Protein AF-A0A3C0FZV3-F1 (afdb_monomer)

pLDDT: mean 85.92, std 5.96, range [51.75, 92.31]

Radius of gyration: 18.62 Å; Cα contacts (8 Å, |Δi|>4): 40; chains: 1; bounding box: 33×38×50 Å

Mean predicted aligned error: 8.18 Å

Sequence (79 aa):
PRFTLNTYIKDKQDAIKLLKDLLTVFRGILLWHDGEVSFNLYQEKAPIFTFTKGNVVDGLFTYSYPSNRVRANQIRVTW

Foldseek 3Di:
DPFDDDDDDDDDDDPQVVVQVVCVRQCWDWDDDPNDIDIDGDDDDDDPDDDQLVPDVVSDDDDDDPDPVPDDPDDDDDD

Structure (mmCIF, N/CA/C/O backbone):
data_AF-A0A3C0FZV3-F1
#
_entry.id   AF-A0A3C0FZV3-F1
#
loop_
_atom_site.group_PDB
_atom_site.id
_atom_site.type_symbol
_atom_site.label_atom_id
_atom_site.label_alt_id
_atom_site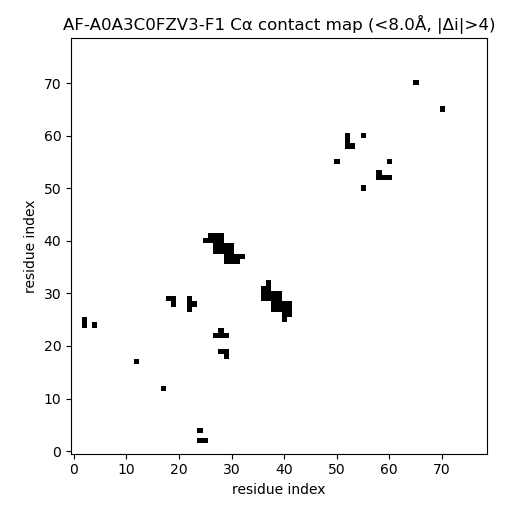.label_comp_id
_atom_site.label_asym_id
_atom_site.label_entity_id
_atom_site.label_seq_id
_atom_site.pdbx_PDB_ins_code
_atom_site.Cartn_x
_atom_site.Cartn_y
_atom_site.Cartn_z
_atom_site.occupancy
_atom_site.B_iso_or_equiv
_atom_site.auth_seq_id
_atom_site.auth_comp_id
_atom_site.auth_asym_id
_atom_site.auth_atom_id
_atom_site.pdbx_PDB_model_num
ATOM 1 N N . PRO A 1 1 ? 12.052 5.567 15.382 1.00 51.75 1 PRO A N 1
ATOM 2 C CA . PRO A 1 1 ? 10.918 4.728 14.907 1.00 51.75 1 PRO A CA 1
ATOM 3 C C . PRO A 1 1 ? 10.060 5.499 13.882 1.00 51.75 1 PRO A C 1
ATOM 5 O O . PRO A 1 1 ? 9.460 6.500 14.252 1.00 51.75 1 PRO A O 1
ATOM 8 N N . ARG A 1 2 ? 10.084 5.12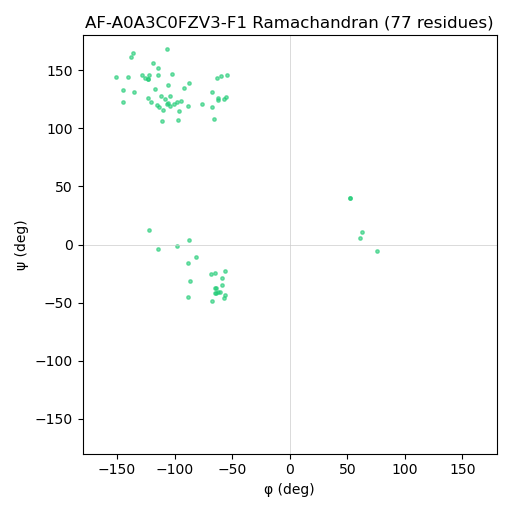8 12.588 1.00 68.06 2 ARG A N 1
ATOM 9 C CA . ARG A 1 2 ? 9.476 5.950 11.511 1.00 68.06 2 ARG A CA 1
ATOM 10 C C . ARG A 1 2 ? 7.992 5.663 11.232 1.00 68.06 2 ARG A C 1
ATOM 12 O O . ARG A 1 2 ? 7.347 6.518 10.644 1.00 68.06 2 ARG A O 1
ATOM 19 N N . PHE A 1 3 ? 7.444 4.541 11.702 1.00 75.88 3 PHE A N 1
ATOM 20 C CA . PHE A 1 3 ? 6.002 4.274 11.717 1.00 75.88 3 PHE A CA 1
ATOM 21 C C . PHE A 1 3 ? 5.649 3.464 12.968 1.00 75.88 3 PHE A C 1
ATOM 23 O O . PHE A 1 3 ? 6.198 2.382 13.169 1.00 75.88 3 PHE A O 1
ATOM 30 N N . THR A 1 4 ? 4.747 3.985 13.798 1.00 82.94 4 THR A N 1
ATOM 31 C CA . THR A 1 4 ? 4.197 3.291 14.970 1.00 82.94 4 THR A CA 1
ATOM 32 C C . THR A 1 4 ? 2.691 3.527 14.972 1.00 82.94 4 THR A C 1
ATOM 34 O O . THR A 1 4 ? 2.260 4.667 14.814 1.00 82.94 4 THR A O 1
ATOM 37 N N . LEU A 1 5 ? 1.898 2.469 15.138 1.00 85.56 5 LEU A N 1
ATOM 38 C CA . LEU A 1 5 ? 0.440 2.542 15.190 1.00 85.56 5 LEU A CA 1
ATOM 39 C C . LEU A 1 5 ? -0.043 2.003 16.534 1.00 85.56 5 LEU A C 1
ATOM 41 O O . LEU A 1 5 ? 0.227 0.853 16.867 1.00 85.56 5 LEU A O 1
ATOM 45 N N . ASN A 1 6 ? -0.772 2.829 17.280 1.00 88.75 6 ASN A N 1
ATOM 46 C CA . ASN A 1 6 ? -1.520 2.402 18.455 1.00 88.75 6 ASN A CA 1
ATOM 47 C C . ASN A 1 6 ? -3.009 2.497 18.109 1.00 88.75 6 ASN A C 1
ATOM 49 O O . ASN A 1 6 ? -3.531 3.597 17.949 1.00 88.75 6 ASN A O 1
ATOM 53 N N . THR A 1 7 ? -3.656 1.352 17.893 1.00 87.69 7 THR A N 1
ATOM 54 C CA . THR A 1 7 ? -5.047 1.277 17.433 1.00 87.69 7 THR A CA 1
ATOM 55 C C . THR A 1 7 ? -5.863 0.369 18.341 1.00 87.69 7 THR A C 1
ATOM 57 O O . THR A 1 7 ? -5.359 -0.633 18.849 1.00 87.69 7 THR A O 1
ATOM 60 N N . TYR A 1 8 ? -7.132 0.718 18.527 1.00 90.62 8 TYR A N 1
ATOM 61 C CA . TYR A 1 8 ? -8.092 -0.061 19.296 1.00 90.62 8 TYR A CA 1
ATOM 62 C C . TYR A 1 8 ? -9.177 -0.599 18.360 1.00 90.62 8 TYR A C 1
ATOM 64 O O . TYR A 1 8 ? -9.896 0.173 17.726 1.00 90.62 8 TYR A O 1
ATOM 72 N N . ILE A 1 9 ? -9.296 -1.925 18.270 1.00 90.75 9 ILE A N 1
ATOM 73 C CA . ILE A 1 9 ? -10.292 -2.598 17.427 1.00 90.75 9 ILE A CA 1
ATOM 74 C C . ILE A 1 9 ? -11.487 -2.955 18.310 1.00 90.75 9 ILE A C 1
ATOM 76 O O . ILE A 1 9 ? -11.395 -3.843 19.155 1.00 90.75 9 ILE A O 1
ATOM 80 N N . LYS A 1 10 ? -12.593 -2.228 18.131 1.00 90.81 10 LYS A N 1
ATOM 81 C CA . LYS A 1 10 ? -13.782 -2.339 18.987 1.00 90.81 10 LYS A CA 1
ATOM 82 C C . LYS A 1 10 ? -14.774 -3.405 18.514 1.00 90.81 10 LYS A C 1
ATOM 84 O O . LYS A 1 10 ? -15.259 -4.185 19.326 1.00 90.81 10 LYS A O 1
ATOM 89 N N . ASP A 1 11 ? -15.055 -3.438 17.213 1.00 92.31 11 ASP A N 1
ATOM 90 C CA . ASP A 1 11 ? -16.100 -4.274 16.614 1.00 92.31 11 ASP A CA 1
ATOM 91 C C . ASP A 1 11 ? -15.517 -5.268 15.602 1.00 92.31 11 ASP A C 1
ATOM 93 O O . ASP A 1 11 ? -14.446 -5.050 15.028 1.00 92.31 11 ASP A O 1
ATOM 97 N N . LYS A 1 12 ? -16.238 -6.370 15.356 1.00 90.81 12 LYS A N 1
ATOM 98 C CA . LYS A 1 12 ? -15.854 -7.356 14.337 1.00 90.81 12 LYS A CA 1
ATOM 99 C C . LYS A 1 12 ? -15.971 -6.738 12.942 1.00 90.81 12 LYS A C 1
ATOM 101 O O . LYS A 1 12 ? -17.005 -6.175 12.591 1.00 90.81 12 LYS A O 1
ATOM 106 N N . GLN A 1 13 ? -14.926 -6.896 12.139 1.00 90.62 13 GLN A N 1
ATOM 107 C CA . GLN A 1 13 ? -14.875 -6.489 10.735 1.00 90.62 13 GLN A CA 1
ATOM 108 C C . GLN A 1 13 ? -14.187 -7.570 9.901 1.00 90.62 13 GLN A C 1
ATOM 110 O O . GLN A 1 13 ? -13.457 -8.405 10.438 1.00 90.62 13 GLN A O 1
ATOM 115 N N . ASP A 1 14 ? -14.394 -7.530 8.585 1.00 91.62 14 ASP A N 1
ATOM 116 C CA . ASP A 1 14 ? -13.701 -8.416 7.651 1.00 91.62 14 ASP A CA 1
ATOM 117 C C . ASP A 1 14 ? -12.183 -8.273 7.787 1.00 91.62 14 ASP A C 1
ATOM 119 O O . ASP A 1 14 ? -11.628 -7.181 7.635 1.00 91.62 14 ASP A O 1
ATOM 123 N N . ALA A 1 15 ? -11.502 -9.397 8.021 1.00 89.00 15 ALA A N 1
ATOM 124 C CA . ALA A 1 15 ? -10.074 -9.419 8.327 1.00 89.00 15 ALA A CA 1
ATOM 125 C C . ALA A 1 15 ? -9.222 -8.730 7.246 1.00 89.00 15 ALA A C 1
ATOM 127 O O . ALA A 1 15 ? -8.345 -7.932 7.563 1.00 89.00 15 ALA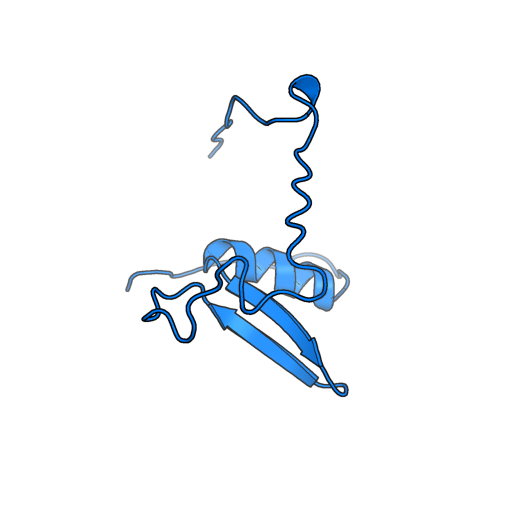 A O 1
ATOM 128 N N . ILE A 1 16 ? -9.509 -8.973 5.961 1.00 88.81 16 ILE A N 1
ATOM 129 C CA . ILE A 1 16 ? -8.761 -8.369 4.844 1.00 88.81 16 ILE A CA 1
ATOM 130 C C . ILE A 1 16 ? -8.949 -6.850 4.804 1.00 88.81 16 ILE A C 1
ATOM 132 O O . ILE A 1 16 ? -8.009 -6.121 4.489 1.00 88.81 16 ILE A O 1
ATOM 136 N N . LYS A 1 17 ? -10.156 -6.366 5.108 1.00 90.12 17 LYS A N 1
ATOM 137 C CA . LYS A 1 17 ? -10.449 -4.933 5.120 1.00 90.12 17 LYS A CA 1
ATOM 138 C C . LYS A 1 17 ? -9.699 -4.252 6.260 1.00 90.12 17 LYS A C 1
ATOM 140 O O . LYS A 1 17 ? -8.963 -3.306 6.011 1.00 90.12 17 LYS A O 1
ATOM 145 N N . LEU A 1 18 ? -9.793 -4.818 7.461 1.00 91.38 18 LEU A N 1
ATOM 146 C CA . LEU A 1 18 ? -9.075 -4.324 8.630 1.00 91.38 18 LEU A CA 1
ATOM 147 C C . LEU A 1 18 ? -7.559 -4.284 8.385 1.00 91.38 18 LEU A C 1
ATOM 149 O O . LEU A 1 18 ? -6.921 -3.270 8.643 1.00 91.38 18 LEU A O 1
ATOM 153 N N . LEU A 1 19 ? -6.976 -5.349 7.825 1.00 89.94 19 LEU A N 1
ATOM 154 C CA . LEU A 1 19 ? -5.548 -5.377 7.493 1.00 89.94 19 LEU A CA 1
ATOM 155 C C . LEU A 1 19 ? -5.165 -4.290 6.476 1.00 89.94 19 LEU A C 1
ATOM 157 O O . LEU A 1 19 ? -4.137 -3.638 6.647 1.00 89.94 19 LEU A O 1
ATOM 161 N N . LYS A 1 20 ? -5.988 -4.046 5.448 1.00 89.31 20 LYS A N 1
ATOM 162 C CA . LYS A 1 20 ? -5.765 -2.950 4.486 1.00 89.31 20 LYS A CA 1
ATOM 163 C C . LYS A 1 20 ? -5.810 -1.574 5.156 1.00 89.31 20 LYS A C 1
ATOM 165 O O . LYS A 1 20 ? -4.959 -0.729 4.868 1.00 89.31 20 LYS A O 1
ATOM 170 N N . ASP A 1 21 ? -6.744 -1.370 6.077 1.00 90.06 21 ASP A N 1
ATOM 171 C CA . ASP A 1 21 ? -6.871 -0.112 6.813 1.00 90.06 21 ASP A CA 1
ATOM 172 C C . ASP A 1 21 ? -5.629 0.139 7.690 1.00 90.06 21 ASP A C 1
ATOM 174 O O . ASP A 1 21 ? -5.065 1.236 7.673 1.00 90.06 21 ASP A O 1
ATOM 178 N N . LEU A 1 22 ? -5.109 -0.895 8.363 1.00 89.88 22 LEU A N 1
ATOM 179 C CA . LEU A 1 22 ? -3.869 -0.802 9.148 1.00 89.88 22 LEU A CA 1
ATOM 180 C C . LEU A 1 22 ? -2.637 -0.510 8.277 1.00 89.88 22 LEU A C 1
ATOM 182 O O . LEU A 1 22 ? -1.800 0.321 8.637 1.00 89.88 22 LEU A O 1
ATOM 186 N N . LEU A 1 23 ? -2.522 -1.157 7.114 1.00 89.31 23 LEU A N 1
ATOM 187 C CA . LEU A 1 23 ? -1.387 -0.983 6.194 1.00 89.31 23 LEU A CA 1
ATOM 188 C C . LEU A 1 23 ? -1.287 0.418 5.599 1.00 89.31 23 LEU A C 1
ATOM 190 O O . LEU A 1 23 ? -0.188 0.851 5.240 1.00 89.31 23 LEU A O 1
ATOM 194 N N . THR A 1 24 ? -2.405 1.140 5.531 1.00 85.62 24 THR A N 1
ATOM 195 C CA . THR A 1 24 ? -2.440 2.516 5.025 1.00 85.62 24 THR A CA 1
ATOM 196 C C . THR A 1 24 ? -1.517 3.430 5.845 1.00 85.62 24 THR A C 1
ATOM 198 O O . THR A 1 24 ? -0.834 4.285 5.279 1.00 85.62 24 THR A O 1
ATOM 201 N N . VAL A 1 25 ? -1.393 3.194 7.159 1.00 88.50 25 VAL A N 1
ATOM 202 C CA . VAL A 1 25 ? -0.484 3.942 8.051 1.00 88.50 25 VAL A CA 1
ATOM 203 C C . VAL A 1 25 ? 0.983 3.725 7.677 1.00 88.50 25 VAL A C 1
ATOM 205 O O . VAL A 1 25 ? 1.789 4.655 7.714 1.00 88.50 25 VAL A O 1
ATOM 208 N N . PHE A 1 26 ? 1.326 2.506 7.268 1.00 85.94 26 PHE A N 1
ATOM 209 C CA . PHE A 1 26 ? 2.688 2.115 6.909 1.00 85.94 26 PHE A CA 1
ATOM 210 C C . PHE A 1 26 ? 3.026 2.386 5.438 1.00 85.94 26 PHE A C 1
ATOM 212 O O . PHE A 1 26 ? 4.121 2.038 4.997 1.00 85.94 26 PHE A O 1
ATOM 219 N N . ARG A 1 27 ? 2.108 3.001 4.673 1.00 85.81 27 ARG A N 1
ATOM 220 C CA . ARG A 1 27 ? 2.227 3.184 3.213 1.00 85.81 27 ARG A CA 1
ATOM 221 C C . ARG A 1 27 ? 2.513 1.856 2.506 1.00 85.81 27 ARG A C 1
ATOM 223 O O . ARG A 1 27 ? 3.352 1.781 1.612 1.00 85.81 27 ARG A O 1
ATOM 230 N N . GLY A 1 28 ? 1.859 0.795 2.965 1.00 87.19 28 GLY A N 1
ATOM 231 C CA . GLY A 1 28 ? 1.991 -0.544 2.413 1.00 87.19 28 GLY A CA 1
ATOM 232 C C . GLY A 1 28 ? 0.772 -0.973 1.613 1.00 87.19 28 GLY A C 1
ATOM 233 O O . GLY A 1 28 ? -0.290 -0.355 1.674 1.00 87.19 28 GLY A O 1
ATOM 234 N N . ILE A 1 29 ? 0.928 -2.075 0.890 1.00 88.12 29 ILE A N 1
ATOM 235 C CA . ILE A 1 29 ? -0.152 -2.778 0.208 1.00 88.12 29 ILE A CA 1
ATOM 236 C C . ILE A 1 29 ? -0.228 -4.225 0.698 1.00 88.12 29 ILE A C 1
ATOM 238 O O . ILE A 1 29 ? 0.785 -4.852 1.021 1.00 88.12 29 ILE A O 1
ATOM 242 N N . LEU A 1 30 ? -1.455 -4.738 0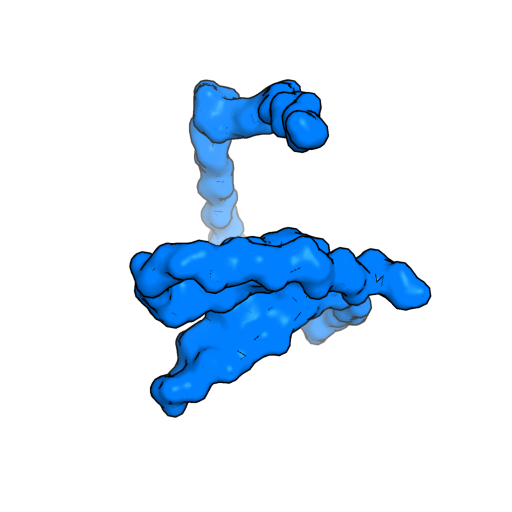.750 1.00 90.44 30 LEU A N 1
ATOM 243 C CA . LEU A 1 30 ? -1.750 -6.146 0.977 1.00 90.44 30 LEU A CA 1
ATOM 244 C C . LEU A 1 30 ? -1.759 -6.860 -0.372 1.00 90.44 30 LEU A C 1
ATOM 246 O O . LEU A 1 30 ? -2.576 -6.532 -1.235 1.00 90.44 30 LEU A O 1
ATOM 250 N N . LEU A 1 31 ? -0.873 -7.834 -0.533 1.00 88.12 31 LEU A N 1
ATOM 251 C CA . LEU A 1 31 ? -0.807 -8.698 -1.701 1.00 88.12 31 LEU A CA 1
ATOM 252 C C . LEU A 1 31 ? -1.394 -10.058 -1.332 1.00 88.12 31 LEU A C 1
ATOM 254 O O . LEU A 1 31 ? -1.010 -10.658 -0.330 1.00 88.12 31 LEU A O 1
ATOM 258 N N . TRP A 1 32 ? -2.339 -10.526 -2.138 1.00 86.38 32 TRP A N 1
ATOM 259 C CA . TRP A 1 32 ? -2.904 -11.862 -2.009 1.00 86.38 32 TRP A CA 1
ATOM 260 C C . TRP A 1 32 ? -2.423 -12.695 -3.189 1.00 86.38 32 TRP A C 1
ATOM 262 O O . TRP A 1 32 ? -2.736 -12.365 -4.336 1.00 86.38 32 TRP A O 1
ATOM 272 N N . HIS A 1 33 ? -1.651 -13.739 -2.907 1.00 89.69 33 HIS A N 1
ATOM 273 C CA . HIS A 1 33 ? -1.106 -14.639 -3.915 1.00 89.69 33 HIS A CA 1
ATOM 274 C C . HIS A 1 33 ? -1.051 -16.058 -3.351 1.00 89.69 33 HIS A C 1
ATOM 276 O O . HIS A 1 33 ? -0.601 -16.256 -2.231 1.00 89.69 33 HIS A O 1
ATOM 282 N N . ASP A 1 34 ? -1.518 -17.027 -4.139 1.00 87.44 34 ASP A N 1
ATOM 283 C CA . ASP A 1 34 ? -1.442 -18.464 -3.831 1.00 87.44 34 ASP A CA 1
ATOM 284 C C . ASP A 1 34 ? -1.992 -18.865 -2.446 1.00 87.44 34 ASP A C 1
ATOM 286 O O . ASP A 1 34 ? -1.417 -19.661 -1.714 1.00 87.44 34 ASP A O 1
ATOM 290 N N . GLY A 1 35 ? -3.111 -18.257 -2.039 1.00 88.56 35 GLY A N 1
ATOM 291 C CA . GLY A 1 35 ? -3.726 -18.518 -0.732 1.00 88.56 35 GLY A CA 1
ATOM 292 C C . GLY A 1 35 ? -3.008 -17.869 0.457 1.00 88.56 35 GLY A C 1
ATOM 293 O O . GLY A 1 35 ? -3.552 -17.884 1.562 1.00 88.56 35 GLY A O 1
ATOM 294 N N . GLU A 1 36 ? -1.857 -17.232 0.241 1.00 86.81 36 GLU A N 1
ATOM 295 C CA . GLU A 1 36 ? -1.112 -16.501 1.259 1.00 86.81 36 GLU A CA 1
ATOM 296 C C . GLU A 1 36 ? -1.317 -14.984 1.131 1.00 86.81 36 GLU A C 1
ATOM 298 O O . GLU A 1 36 ? -1.489 -14.409 0.048 1.00 86.81 36 GLU A O 1
ATOM 303 N N . VAL A 1 37 ? -1.311 -14.315 2.284 1.00 86.75 37 VAL A N 1
ATOM 304 C CA . VAL A 1 37 ? -1.346 -12.858 2.378 1.00 86.75 37 VAL A CA 1
ATOM 305 C C . VAL A 1 37 ? 0.045 -12.366 2.738 1.00 86.75 37 VAL A C 1
ATOM 307 O O . VAL A 1 37 ? 0.549 -12.655 3.820 1.00 86.75 37 VAL A O 1
ATOM 310 N N . SER A 1 38 ? 0.632 -11.562 1.857 1.00 87.88 38 SER A N 1
ATOM 311 C CA . SER A 1 38 ? 1.906 -10.891 2.103 1.00 87.88 38 SER A CA 1
ATOM 312 C C . SER A 1 38 ? 1.724 -9.375 2.160 1.00 87.88 38 SER A C 1
ATOM 314 O O . SER A 1 38 ? 0.813 -8.798 1.559 1.00 87.88 38 SER A O 1
ATOM 316 N N . PHE A 1 39 ? 2.602 -8.710 2.906 1.00 85.44 39 PHE A N 1
ATOM 317 C CA . PHE A 1 39 ? 2.598 -7.258 3.046 1.00 85.44 39 PHE A CA 1
ATOM 318 C C . PHE A 1 39 ? 3.826 -6.678 2.363 1.00 85.44 39 PHE A C 1
ATOM 320 O O . PHE A 1 39 ? 4.955 -7.086 2.643 1.00 85.44 39 PHE A O 1
ATOM 327 N N . ASN A 1 40 ? 3.617 -5.704 1.481 1.00 85.94 40 ASN A N 1
ATOM 328 C CA . ASN A 1 40 ? 4.708 -4.972 0.856 1.00 85.94 40 ASN A CA 1
ATOM 329 C C . ASN A 1 40 ? 4.648 -3.509 1.280 1.00 85.94 40 ASN A C 1
ATOM 331 O O . ASN A 1 40 ? 3.654 -2.829 1.037 1.00 85.94 40 ASN A O 1
ATOM 335 N N . LEU A 1 41 ? 5.706 -3.030 1.928 1.00 83.88 41 LEU A N 1
ATOM 336 C CA . LEU A 1 41 ? 5.835 -1.625 2.292 1.00 83.88 41 LEU A CA 1
ATOM 337 C C . LEU A 1 41 ? 6.466 -0.855 1.139 1.00 83.88 41 LEU A C 1
ATOM 339 O O . LEU A 1 41 ? 7.423 -1.333 0.522 1.00 83.88 41 LEU A O 1
ATOM 343 N N . TYR A 1 42 ? 5.955 0.348 0.875 1.00 75.31 42 TYR A N 1
ATOM 344 C CA . TYR A 1 42 ? 6.548 1.218 -0.127 1.00 75.31 42 TYR A CA 1
ATOM 345 C C . TYR A 1 42 ? 7.945 1.645 0.331 1.00 75.31 42 TYR A C 1
ATOM 347 O O . TYR A 1 42 ? 8.114 2.432 1.264 1.00 75.31 42 TYR A O 1
ATOM 355 N N . GLN A 1 43 ? 8.947 1.091 -0.336 1.00 79.25 43 GLN A N 1
ATOM 356 C CA . GLN A 1 43 ? 10.354 1.407 -0.160 1.00 79.25 43 GLN A CA 1
ATOM 357 C C . GLN A 1 43 ? 10.911 1.835 -1.510 1.00 79.25 43 GLN A C 1
ATOM 359 O O . GLN A 1 43 ? 10.534 1.290 -2.550 1.00 79.25 43 GLN A O 1
ATOM 364 N N . GLU A 1 44 ? 11.803 2.815 -1.492 1.00 80.31 44 GLU A N 1
ATOM 365 C CA . GLU A 1 44 ? 12.493 3.249 -2.696 1.00 80.31 44 GLU A CA 1
ATOM 366 C C . GLU A 1 44 ? 13.418 2.118 -3.161 1.00 80.31 44 GLU A C 1
ATOM 368 O O . GLU A 1 44 ? 14.292 1.667 -2.420 1.00 80.31 44 GLU A O 1
ATOM 373 N N . LYS A 1 45 ? 13.169 1.597 -4.365 1.00 82.00 45 LYS A N 1
ATOM 374 C CA . LYS A 1 45 ? 13.969 0.536 -4.984 1.00 82.00 45 LYS A CA 1
ATOM 375 C C . LYS A 1 45 ? 14.646 1.090 -6.223 1.00 82.00 45 LYS A C 1
ATOM 377 O O . LYS A 1 45 ? 14.064 1.902 -6.940 1.00 82.00 45 LYS A O 1
ATOM 382 N N . ALA A 1 46 ? 15.852 0.606 -6.496 1.00 87.94 46 ALA A N 1
ATOM 383 C CA . ALA A 1 46 ? 16.511 0.880 -7.762 1.00 87.94 46 ALA A CA 1
ATOM 384 C C . ALA A 1 46 ? 15.656 0.351 -8.935 1.00 87.94 46 ALA A C 1
ATOM 386 O O . ALA A 1 46 ? 14.994 -0.686 -8.792 1.00 87.94 46 ALA A O 1
ATOM 387 N N . PRO A 1 47 ? 15.651 1.041 -10.087 1.00 84.19 47 PRO A N 1
ATOM 388 C CA . PRO A 1 47 ? 14.934 0.578 -11.268 1.00 84.19 47 PRO A CA 1
ATOM 389 C C . PRO A 1 47 ? 15.504 -0.767 -11.734 1.00 84.19 47 PRO A C 1
ATOM 391 O O . PRO A 1 47 ? 16.704 -0.897 -11.951 1.00 84.19 47 PRO A O 1
ATOM 394 N N . ILE A 1 48 ? 14.636 -1.771 -11.881 1.00 87.12 48 ILE A N 1
ATOM 395 C CA . ILE A 1 48 ? 15.030 -3.133 -12.286 1.00 87.12 48 ILE A CA 1
ATOM 396 C C . ILE A 1 48 ? 15.086 -3.252 -13.816 1.00 87.12 48 ILE A C 1
ATOM 398 O O . ILE A 1 48 ? 15.889 -4.009 -14.352 1.00 87.12 48 ILE A O 1
ATOM 402 N N . PHE A 1 49 ? 14.237 -2.504 -14.529 1.00 87.69 49 PHE A N 1
ATOM 403 C CA . PHE A 1 49 ? 14.125 -2.587 -15.982 1.00 87.69 49 PHE A CA 1
ATOM 404 C C . PHE A 1 49 ? 13.676 -1.257 -16.597 1.00 87.69 49 PHE A C 1
ATOM 406 O O . PHE A 1 49 ? 12.837 -0.556 -16.029 1.00 87.69 49 PHE A O 1
ATOM 413 N N . THR A 1 50 ? 14.206 -0.937 -17.779 1.00 89.31 50 THR A N 1
ATOM 414 C CA . THR A 1 50 ? 13.862 0.274 -18.538 1.00 89.31 50 THR A CA 1
ATOM 415 C C . THR A 1 50 ? 12.996 -0.093 -19.735 1.00 89.31 50 THR A C 1
ATOM 417 O O . THR A 1 50 ? 13.429 -0.834 -20.616 1.00 89.31 50 THR A O 1
ATOM 420 N N . PHE A 1 51 ? 11.785 0.457 -19.807 1.00 88.12 51 PHE A N 1
ATOM 421 C CA . PHE A 1 51 ? 10.882 0.256 -20.941 1.00 88.12 51 PHE A CA 1
ATOM 422 C C . PHE A 1 51 ? 11.071 1.349 -22.005 1.00 88.12 51 PHE A C 1
ATOM 424 O O . PHE A 1 51 ? 11.163 2.534 -21.689 1.00 88.12 51 PHE A O 1
ATOM 431 N N . THR A 1 52 ? 11.137 0.950 -23.274 1.00 88.38 52 THR A N 1
ATOM 432 C CA . THR A 1 52 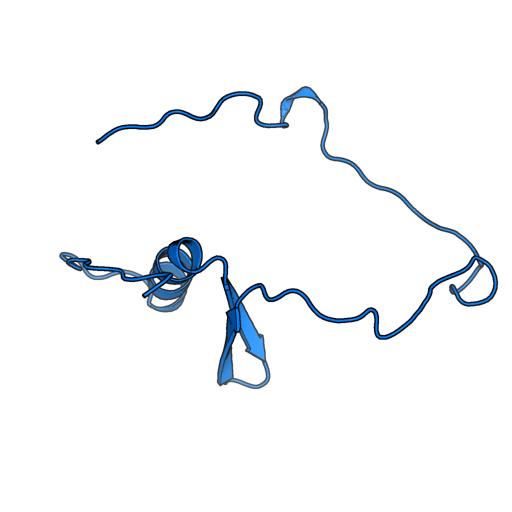? 11.263 1.811 -24.461 1.00 88.38 52 THR A CA 1
ATOM 433 C C . THR A 1 52 ? 10.302 1.321 -25.546 1.00 88.38 52 THR A C 1
ATOM 435 O O . THR A 1 52 ? 9.828 0.191 -25.493 1.00 88.38 52 THR A O 1
ATOM 438 N N . LYS A 1 53 ? 10.031 2.127 -26.582 1.00 84.25 53 LYS A N 1
ATOM 439 C CA . LYS A 1 53 ? 9.163 1.697 -27.701 1.00 84.25 53 LYS A CA 1
ATOM 440 C C . LYS A 1 53 ? 9.639 0.406 -28.388 1.00 84.25 53 LYS A C 1
ATOM 442 O O . LYS A 1 53 ? 8.828 -0.272 -28.998 1.00 84.25 53 LYS A O 1
ATOM 447 N N . GLY A 1 54 ? 10.928 0.070 -28.281 1.00 86.88 54 GLY A N 1
ATOM 448 C CA . GLY A 1 54 ? 11.495 -1.154 -28.849 1.00 86.88 54 GLY A CA 1
ATOM 449 C C . GLY A 1 54 ? 11.290 -2.420 -28.009 1.00 86.88 54 GLY A C 1
ATOM 450 O O . GLY A 1 54 ? 11.573 -3.500 -28.510 1.00 86.88 54 GLY A O 1
ATOM 451 N N . ASN A 1 55 ? 10.827 -2.319 -26.755 1.00 87.12 55 ASN A N 1
ATOM 452 C CA . ASN A 1 55 ? 10.636 -3.475 -25.861 1.00 87.12 55 ASN A CA 1
ATOM 453 C C . ASN A 1 55 ? 9.202 -3.637 -25.331 1.00 87.12 55 ASN A C 1
ATOM 455 O O . ASN A 1 55 ? 8.967 -4.423 -24.415 1.00 87.12 55 ASN A O 1
ATOM 459 N N . VAL A 1 56 ? 8.253 -2.908 -25.918 1.00 86.94 56 VAL A N 1
ATOM 460 C CA . VAL A 1 56 ? 6.821 -3.035 -25.636 1.00 86.94 56 VAL A CA 1
ATOM 461 C C . VAL A 1 56 ? 6.157 -3.746 -26.805 1.00 86.94 56 VAL A C 1
ATOM 463 O O . VAL A 1 56 ? 6.454 -3.450 -27.962 1.00 86.94 56 VAL A O 1
ATOM 466 N N . VAL A 1 57 ? 5.261 -4.684 -26.498 1.00 84.94 57 VAL A N 1
ATOM 467 C CA . VAL A 1 57 ? 4.454 -5.392 -27.500 1.00 84.94 57 VAL A CA 1
ATOM 468 C C . VAL A 1 57 ? 3.698 -4.358 -28.339 1.00 84.94 57 VAL A C 1
ATOM 470 O O . VAL A 1 57 ? 3.077 -3.447 -27.795 1.00 84.94 57 VAL A O 1
ATOM 473 N N . ASP A 1 58 ? 3.840 -4.449 -29.660 1.00 83.44 58 ASP A N 1
ATOM 474 C CA . ASP A 1 58 ? 3.303 -3.510 -30.656 1.00 83.44 58 ASP A CA 1
ATOM 475 C C . ASP A 1 58 ? 3.806 -2.054 -30.557 1.00 83.44 58 ASP A C 1
ATOM 477 O O . ASP A 1 58 ? 3.356 -1.192 -31.307 1.00 83.44 58 ASP A O 1
ATOM 481 N N . GLY A 1 59 ? 4.764 -1.747 -29.672 1.00 79.00 59 GLY A N 1
ATOM 482 C CA . GLY A 1 59 ? 5.374 -0.416 -29.539 1.00 79.00 59 GLY A CA 1
ATOM 483 C C . GLY A 1 59 ? 4.410 0.706 -29.120 1.00 79.00 59 GLY A C 1
ATOM 484 O O . GLY A 1 59 ? 4.772 1.888 -29.179 1.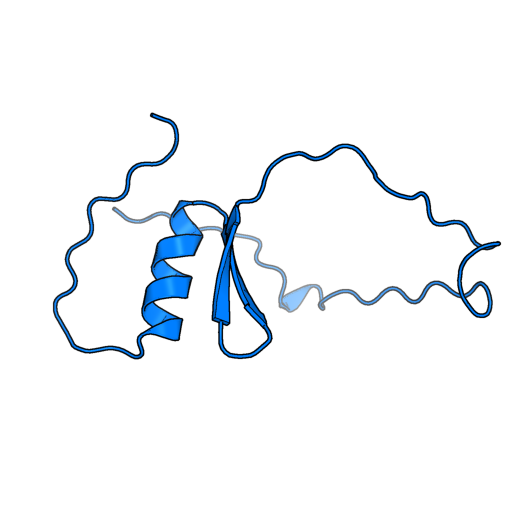00 79.00 59 GLY A O 1
ATOM 485 N N . LEU A 1 60 ? 3.189 0.357 -28.702 1.00 86.19 60 LEU A N 1
ATOM 486 C CA . LEU A 1 60 ? 2.116 1.292 -28.374 1.00 86.19 60 LEU A CA 1
ATOM 487 C C . LEU A 1 60 ? 1.995 1.476 -26.857 1.00 86.19 60 LEU A C 1
ATOM 489 O O . LEU A 1 60 ? 1.710 0.540 -26.116 1.00 86.19 60 LEU A O 1
ATOM 493 N N . PHE A 1 61 ? 2.158 2.718 -26.394 1.00 85.88 61 PHE A N 1
ATOM 494 C CA . PHE A 1 61 ? 1.867 3.100 -25.013 1.00 85.88 61 PHE A CA 1
ATOM 495 C C . PHE A 1 61 ? 0.462 3.694 -24.926 1.00 85.88 61 PHE A C 1
ATOM 497 O O . PHE A 1 61 ? 0.194 4.763 -25.476 1.00 85.88 61 PHE A O 1
ATOM 504 N N . THR A 1 62 ? -0.433 3.021 -24.210 1.00 88.38 62 THR A N 1
ATOM 505 C CA . THR A 1 62 ? -1.763 3.547 -23.893 1.00 88.38 62 THR A CA 1
ATOM 506 C C . THR A 1 62 ? -1.743 4.223 -22.529 1.00 88.38 62 THR A C 1
ATOM 508 O O . THR A 1 62 ? -1.424 3.586 -21.525 1.00 88.38 62 THR A O 1
ATOM 511 N N . TYR A 1 63 ? -2.124 5.498 -22.475 1.00 86.88 63 TYR A N 1
ATOM 512 C CA . TYR A 1 63 ? -2.234 6.250 -21.227 1.00 86.88 63 TYR A CA 1
ATOM 513 C C . TYR A 1 63 ? -3.702 6.482 -20.894 1.00 86.88 63 TYR A C 1
ATOM 515 O O . TYR A 1 63 ? -4.449 7.037 -21.697 1.00 86.88 63 TYR A O 1
ATOM 523 N N . SER A 1 64 ? -4.107 6.076 -19.695 1.00 89.50 64 SER A N 1
ATOM 524 C CA . SER A 1 64 ? -5.429 6.370 -19.155 1.00 89.50 64 SER A CA 1
ATOM 525 C C . SER A 1 64 ? -5.273 7.224 -17.911 1.00 89.50 64 SER A C 1
ATOM 527 O O . SER A 1 64 ? -4.443 6.942 -17.046 1.00 89.50 64 SER A O 1
ATOM 529 N N . TYR A 1 65 ? -6.072 8.281 -17.830 1.00 85.75 65 TYR A N 1
ATOM 530 C CA . TYR A 1 65 ? -6.081 9.184 -16.695 1.00 85.75 65 TYR A CA 1
ATOM 531 C C . TYR A 1 65 ? -7.497 9.298 -16.139 1.00 85.75 65 TYR A C 1
ATOM 533 O O . TYR A 1 65 ? -8.455 9.370 -16.912 1.00 85.75 65 TYR A O 1
ATOM 541 N N . PRO A 1 66 ? -7.656 9.398 -14.810 1.00 86.44 66 PRO A N 1
ATOM 542 C CA . PRO A 1 66 ? -8.947 9.730 -14.234 1.00 86.44 66 PRO A CA 1
ATOM 543 C C . PRO A 1 66 ? -9.376 11.135 -14.682 1.00 86.44 66 PRO A C 1
ATOM 545 O O . PRO A 1 66 ? -8.545 12.052 -14.795 1.00 86.44 66 PRO A O 1
ATOM 548 N N . SER A 1 67 ? -10.683 11.296 -14.914 1.00 87.75 67 SER A N 1
ATOM 549 C CA . SER A 1 67 ? -11.303 12.575 -15.285 1.00 87.75 67 SER A CA 1
ATOM 550 C C . SER A 1 67 ? -10.960 13.666 -14.270 1.00 87.75 67 SER A C 1
ATOM 552 O O . SER A 1 67 ? -10.860 13.410 -13.071 1.00 87.75 67 SER A O 1
ATOM 554 N N . ASN A 1 68 ? -10.804 14.907 -14.733 1.00 84.38 68 ASN A N 1
ATOM 555 C CA . ASN A 1 68 ? -10.387 16.016 -13.873 1.00 84.38 68 ASN A CA 1
ATOM 556 C C .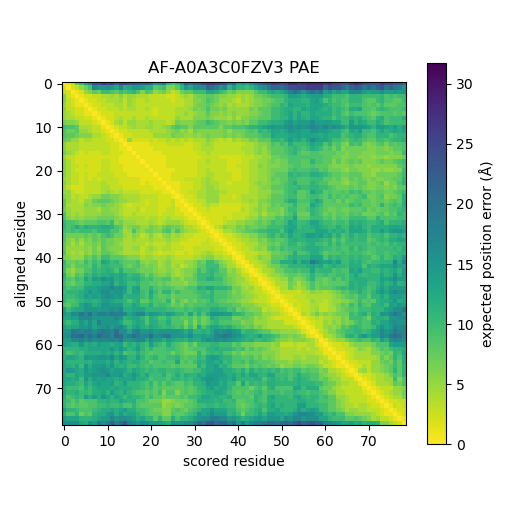 ASN A 1 68 ? -11.353 16.251 -12.694 1.00 84.38 68 ASN A C 1
ATOM 558 O O . ASN A 1 68 ? -10.932 16.666 -11.622 1.00 84.38 68 ASN A O 1
ATOM 562 N N . ARG A 1 69 ? -12.641 15.920 -12.867 1.00 85.50 69 ARG A N 1
ATOM 563 C CA . ARG A 1 69 ? -13.678 16.082 -11.832 1.00 85.50 69 ARG A CA 1
ATOM 564 C C . ARG A 1 69 ? -13.521 15.144 -10.628 1.00 85.50 69 ARG A C 1
ATOM 566 O O . ARG A 1 69 ? -14.014 15.479 -9.562 1.00 85.50 69 ARG A O 1
ATOM 573 N N . VAL A 1 70 ? -12.873 13.987 -10.791 1.00 89.38 70 VAL A N 1
ATOM 574 C CA . VAL A 1 70 ? -12.696 12.977 -9.722 1.00 89.38 70 VAL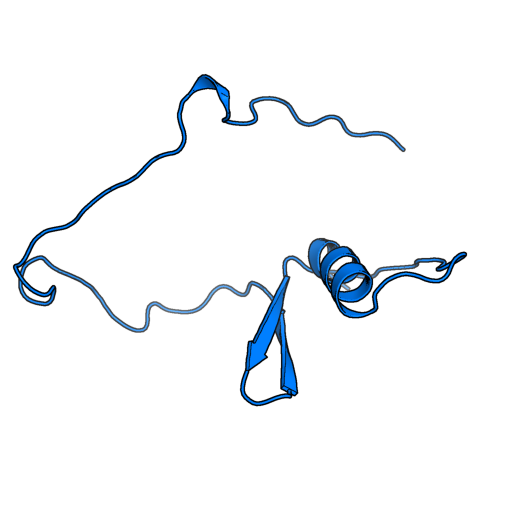 A CA 1
ATOM 575 C C . VAL A 1 70 ? -11.332 13.063 -9.036 1.00 89.38 70 VAL A C 1
ATOM 577 O O . VAL A 1 70 ? -11.059 12.306 -8.108 1.00 89.38 70 VAL A O 1
ATOM 580 N N . ARG A 1 71 ? -10.461 13.985 -9.458 1.00 87.75 71 ARG A N 1
ATOM 581 C CA . ARG A 1 71 ? -9.163 14.187 -8.808 1.00 87.75 71 ARG A CA 1
ATOM 582 C C . ARG A 1 71 ? -9.365 14.951 -7.501 1.00 87.75 71 ARG A C 1
ATOM 584 O O . ARG A 1 71 ? -9.865 16.071 -7.513 1.00 87.75 71 ARG A O 1
ATOM 591 N N . ALA A 1 72 ? -8.960 14.353 -6.382 1.00 87.25 72 ALA A N 1
ATOM 592 C CA . ALA A 1 72 ? -8.971 15.029 -5.090 1.00 87.25 72 ALA A CA 1
ATOM 593 C C . ALA A 1 72 ? -8.029 16.246 -5.132 1.00 87.25 72 ALA A C 1
ATOM 595 O O . ALA A 1 72 ? -6.853 16.111 -5.465 1.00 87.25 72 ALA A O 1
ATOM 596 N N . ASN A 1 73 ? -8.550 17.429 -4.808 1.00 90.12 73 ASN A N 1
ATOM 597 C CA . ASN A 1 73 ? -7.802 18.693 -4.786 1.00 90.12 73 ASN A CA 1
ATOM 598 C C . ASN A 1 73 ? -7.669 19.289 -3.373 1.00 90.12 73 ASN A C 1
ATOM 600 O O . ASN A 1 73 ? -7.015 20.312 -3.196 1.00 90.12 73 ASN A O 1
ATOM 604 N N . GLN A 1 74 ? -8.294 18.666 -2.373 1.00 90.56 74 GLN A N 1
ATOM 605 C CA . GLN A 1 74 ? -8.298 19.103 -0.983 1.00 90.56 74 GLN A CA 1
ATOM 606 C C . GLN A 1 74 ? -8.177 17.890 -0.063 1.00 90.56 74 GL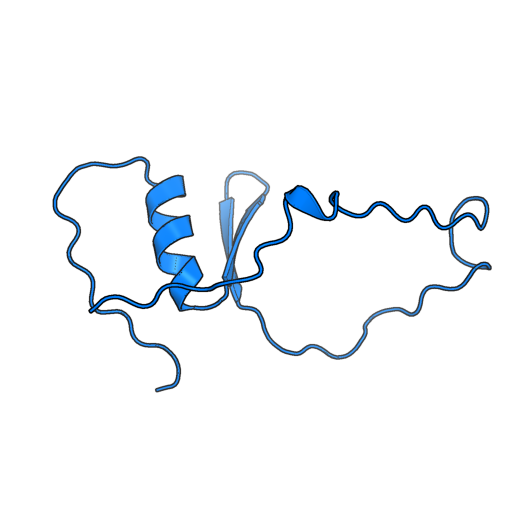N A C 1
ATOM 608 O O . GLN A 1 74 ? -8.726 16.825 -0.346 1.00 90.56 74 GLN A O 1
ATOM 613 N N . ILE A 1 75 ? -7.470 18.065 1.051 1.00 86.25 75 ILE A N 1
ATOM 614 C CA . ILE A 1 75 ? -7.330 17.062 2.107 1.00 86.25 75 ILE A CA 1
ATOM 615 C C . ILE A 1 75 ? -7.822 17.708 3.397 1.00 86.25 75 ILE A C 1
ATOM 617 O O . ILE A 1 75 ? -7.363 18.789 3.767 1.00 86.25 75 ILE A O 1
ATOM 621 N N . ARG A 1 76 ? -8.767 17.058 4.078 1.00 86.56 76 ARG A N 1
ATOM 622 C CA . ARG A 1 76 ? -9.258 17.497 5.385 1.00 86.56 76 ARG A CA 1
ATOM 623 C C . ARG A 1 76 ? -8.551 16.695 6.471 1.00 86.56 76 ARG A C 1
ATOM 625 O O . ARG A 1 76 ? -8.636 15.473 6.475 1.00 86.56 76 ARG A O 1
ATOM 632 N N . VAL A 1 77 ? -7.886 17.394 7.386 1.00 79.81 77 VAL A N 1
ATOM 633 C CA . VAL A 1 77 ? -7.251 16.800 8.567 1.00 79.81 77 VAL A CA 1
ATOM 634 C C . VAL A 1 77 ? -8.109 17.140 9.781 1.00 79.81 77 VAL A C 1
ATOM 636 O O . VAL A 1 77 ? -8.360 18.312 10.049 1.00 79.81 77 VAL A O 1
ATOM 639 N N . THR A 1 78 ? -8.583 16.117 10.483 1.00 78.50 78 THR A N 1
ATOM 640 C CA . THR A 1 78 ? -9.323 16.229 11.747 1.00 78.50 78 THR A CA 1
ATOM 641 C C . THR A 1 78 ? -8.587 15.427 12.811 1.00 78.50 78 THR A C 1
ATOM 643 O O . THR A 1 78 ? -8.040 14.370 12.491 1.00 78.50 78 THR A O 1
ATOM 646 N N . TRP A 1 79 ? -8.561 15.940 14.038 1.00 67.88 79 TRP A N 1
ATOM 647 C CA . TRP A 1 79 ? -7.986 15.285 15.214 1.00 67.88 79 TRP A CA 1
ATOM 648 C C . TRP A 1 79 ? -9.081 14.699 16.101 1.00 67.88 79 TRP A C 1
ATOM 650 O O . TRP A 1 79 ? -10.200 15.266 16.102 1.00 67.88 79 TRP A O 1
#

Solvent-accessible surface area (backbone atoms only — not comparable to full-atom values): 5826 Å² total; per-residue (Å²): 135,96,74,86,87,90,81,83,85,88,72,95,71,60,65,70,59,53,52,47,62,59,29,55,76,61,53,32,48,79,44,80,55,95,96,42,80,47,79,49,62,74,65,97,69,80,84,87,76,87,88,49,62,90,76,41,81,90,46,67,87,85,86,85,76,82,58,79,89,76,54,85,87,79,84,88,88,83,133

Secondary structure (DSSP, 8-state):
----------S---HHHHHHHHHHHTTEEEEEETTEEEEEE-----------TTSSGGG--------GGGS--------

Nearest PDB structures (foldseek):
  6yxy-assembly1_BV  TM=2.754E-01  e=4.068E+00  Trypanosoma brucei brucei
  6hix-assembly1_BV  TM=2.794E-01  e=8.250E+00  Trypanosoma brucei brucei